Protein AF-A0A8J8YJA2-F1 (afdb_monomer_lite)

Secondary structure (DSSP, 8-state):
-TGGGGGGGS-TTPEE-PPPHHHHTSPPSS-HHHHHHHTEESS---HHHHTTSPTTPPPPPSSPP--

Radius of gyration: 13.32 Å; chains: 1; bounding box: 24×29×36 Å

pLDDT: mean 83.02, std 9.6, range [40.66, 93.31]

Sequence (67 aa):
MLIRMVQEKIPRNTTFLMPSDRLLSRPFLSQVLEFLSRHSITVPLVFNYLIRLPNGTIVPSSHPPLG

Structure (mmCIF, N/CA/C/O backbone):
data_AF-A0A8J8YJA2-F1
#
_entry.id   AF-A0A8J8YJA2-F1
#
loop_
_atom_site.group_PDB
_atom_site.id
_atom_site.type_symbol
_atom_site.label_atom_id
_atom_site.label_alt_id
_atom_site.label_comp_id
_atom_site.label_asym_id
_atom_site.label_entity_id
_atom_site.label_seq_id
_atom_site.pdbx_PDB_ins_code
_atom_site.Cartn_x
_atom_site.Cartn_y
_atom_site.Cartn_z
_atom_site.occupancy
_atom_site.B_iso_or_equiv
_atom_site.auth_seq_id
_atom_site.auth_comp_id
_atom_site.auth_asym_id
_atom_site.auth_atom_id
_atom_site.pdbx_PDB_model_num
ATOM 1 N N . MET A 1 1 ? 2.182 -8.818 11.972 1.00 70.81 1 MET A N 1
ATOM 2 C CA . MET A 1 1 ? 1.025 -8.837 12.903 1.00 70.81 1 MET A CA 1
ATOM 3 C C . MET A 1 1 ? -0.035 -7.770 12.580 1.00 70.81 1 MET A C 1
ATOM 5 O O . MET A 1 1 ? -1.208 -8.057 12.755 1.00 70.81 1 MET A O 1
ATOM 9 N N . LEU A 1 2 ? 0.333 -6.599 12.031 1.00 80.88 2 LEU A N 1
ATOM 10 C CA . LEU A 1 2 ? -0.572 -5.451 11.818 1.00 80.88 2 LEU A CA 1
ATOM 11 C C . LEU A 1 2 ? -1.760 -5.694 10.860 1.00 80.88 2 LEU A C 1
ATOM 13 O O . LEU A 1 2 ? -2.903 -5.433 11.212 1.00 80.88 2 LEU A O 1
ATOM 17 N N . ILE A 1 3 ? -1.501 -6.233 9.663 1.00 84.81 3 ILE A N 1
ATOM 18 C CA . ILE A 1 3 ? -2.522 -6.433 8.612 1.00 84.81 3 ILE A CA 1
ATOM 19 C C . ILE A 1 3 ? -3.665 -7.336 9.100 1.00 84.81 3 ILE A C 1
ATOM 21 O O . ILE A 1 3 ? -4.831 -7.077 8.817 1.00 84.81 3 ILE A O 1
ATOM 25 N N . ARG A 1 4 ? -3.346 -8.365 9.898 1.00 87.06 4 ARG A N 1
ATOM 26 C CA . ARG A 1 4 ? -4.347 -9.301 10.428 1.00 87.06 4 ARG A CA 1
ATOM 27 C C . ARG A 1 4 ? -5.334 -8.650 11.398 1.00 87.06 4 ARG A C 1
ATOM 29 O O . ARG A 1 4 ? -6.435 -9.160 11.544 1.00 87.06 4 ARG A O 1
ATOM 36 N N . MET A 1 5 ? -4.981 -7.525 12.025 1.00 85.88 5 MET A N 1
ATOM 37 C CA . MET A 1 5 ? -5.866 -6.828 12.969 1.00 85.88 5 MET A CA 1
ATOM 38 C C . MET A 1 5 ? -7.081 -6.190 12.284 1.00 85.88 5 MET A C 1
ATOM 40 O O . MET A 1 5 ? -8.071 -5.897 12.948 1.00 85.88 5 MET A O 1
ATOM 44 N N . VAL A 1 6 ? -7.010 -5.943 10.972 1.00 87.12 6 VAL A N 1
ATOM 45 C CA . VAL A 1 6 ? -8.062 -5.246 10.213 1.00 87.12 6 VAL A CA 1
ATOM 46 C C . VAL A 1 6 ? -8.354 -5.910 8.865 1.00 87.12 6 VAL A C 1
ATOM 48 O O . VAL A 1 6 ? -8.881 -5.261 7.968 1.00 87.12 6 VAL A O 1
ATOM 51 N N . GLN A 1 7 ? -8.017 -7.193 8.710 1.00 87.00 7 GLN A N 1
ATOM 52 C CA . GLN A 1 7 ? -8.067 -7.919 7.436 1.00 87.00 7 GLN A CA 1
ATOM 53 C C . GLN A 1 7 ? -9.423 -7.804 6.719 1.00 87.00 7 GLN A C 1
ATOM 55 O O . GLN A 1 7 ? -9.453 -7.533 5.525 1.00 87.00 7 GLN A O 1
ATOM 60 N N . GLU A 1 8 ? -10.531 -7.909 7.456 1.00 89.06 8 GLU A N 1
ATOM 61 C CA . GLU A 1 8 ? -11.899 -7.799 6.918 1.00 89.06 8 GLU A CA 1
ATOM 62 C C . GLU A 1 8 ? -12.237 -6.406 6.358 1.00 89.06 8 GLU A C 1
ATOM 64 O O . GLU A 1 8 ? -13.201 -6.240 5.618 1.00 89.06 8 GLU A O 1
ATOM 69 N N . LYS A 1 9 ? -11.450 -5.385 6.715 1.00 85.94 9 LYS A N 1
ATOM 70 C CA . LYS A 1 9 ? -11.617 -3.996 6.265 1.00 85.94 9 LYS A CA 1
ATOM 71 C C . LYS A 1 9 ? -10.669 -3.631 5.118 1.00 85.94 9 LYS A C 1
ATOM 73 O O . LYS A 1 9 ? -10.706 -2.497 4.647 1.00 85.94 9 LYS A O 1
ATOM 78 N N . ILE A 1 10 ? -9.795 -4.548 4.698 1.00 83.94 10 ILE A N 1
ATOM 79 C CA . ILE A 1 10 ? -8.788 -4.302 3.663 1.00 83.94 10 ILE A CA 1
ATOM 80 C C . ILE A 1 10 ? -9.320 -4.773 2.299 1.00 83.94 10 ILE A C 1
ATOM 82 O O . ILE A 1 10 ? -9.706 -5.936 2.164 1.00 83.94 10 ILE A O 1
ATOM 86 N N . PRO A 1 11 ? -9.296 -3.922 1.256 1.00 85.62 11 PRO A N 1
ATOM 87 C CA . PRO A 1 11 ? -9.607 -4.351 -0.103 1.00 85.62 11 PRO A CA 1
ATOM 88 C C . PRO A 1 11 ? -8.662 -5.460 -0.591 1.00 85.62 11 PRO A C 1
ATOM 90 O O . PRO A 1 11 ? -7.457 -5.432 -0.354 1.00 85.62 11 PRO A O 1
ATOM 93 N N . ARG A 1 12 ? -9.189 -6.437 -1.339 1.00 83.44 12 ARG A N 1
ATOM 94 C CA . ARG A 1 12 ? -8.411 -7.608 -1.791 1.00 83.44 12 ARG A CA 1
ATOM 95 C C . ARG A 1 12 ? -7.200 -7.246 -2.671 1.00 83.44 12 ARG A C 1
ATOM 97 O O . ARG A 1 12 ? -6.196 -7.946 -2.627 1.00 83.44 12 ARG A O 1
ATOM 104 N N . ASN A 1 13 ? -7.275 -6.155 -3.434 1.00 88.38 13 ASN A N 1
ATOM 105 C CA . ASN A 1 13 ? -6.243 -5.744 -4.393 1.00 88.38 13 ASN A CA 1
ATOM 106 C C . ASN A 1 13 ? -5.350 -4.617 -3.853 1.00 88.38 13 ASN A C 1
ATOM 108 O O . ASN A 1 13 ? -4.973 -3.708 -4.588 1.00 88.38 13 ASN A O 1
ATOM 112 N N . THR A 1 14 ? -5.029 -4.659 -2.562 1.00 88.06 14 THR A N 1
ATOM 113 C CA . THR A 1 14 ? -4.202 -3.641 -1.917 1.00 88.06 14 THR A CA 1
ATOM 114 C C . THR A 1 14 ? -2.727 -4.030 -1.900 1.00 88.06 14 THR A C 1
ATOM 116 O O . THR A 1 14 ? -2.358 -5.098 -1.412 1.00 88.06 14 THR A O 1
ATOM 119 N N . THR A 1 15 ? -1.869 -3.118 -2.356 1.00 90.06 15 THR A N 1
ATOM 120 C CA . THR A 1 15 ? -0.427 -3.186 -2.093 1.00 90.06 15 THR A CA 1
ATOM 121 C C . THR A 1 15 ? -0.086 -2.344 -0.871 1.00 90.06 15 THR A C 1
ATOM 123 O O . THR A 1 15 ? -0.441 -1.167 -0.815 1.00 90.06 15 THR A O 1
ATOM 126 N N . PHE A 1 16 ? 0.626 -2.930 0.094 1.00 90.44 16 PHE A N 1
ATOM 127 C CA . PHE A 1 16 ? 1.113 -2.211 1.270 1.00 90.44 16 PHE A CA 1
ATOM 128 C C . PHE A 1 16 ? 2.577 -1.809 1.114 1.00 90.44 16 PHE A C 1
ATOM 130 O O . PHE A 1 16 ? 3.447 -2.656 0.913 1.00 90.44 16 PHE A O 1
ATOM 137 N N . LEU A 1 17 ? 2.849 -0.521 1.296 1.00 89.81 17 LEU A N 1
ATOM 138 C CA . LEU A 1 17 ? 4.193 0.032 1.423 1.00 89.81 17 LEU A CA 1
ATOM 139 C C . LEU A 1 17 ? 4.562 0.098 2.906 1.00 89.81 17 LEU A C 1
ATOM 141 O O . LEU A 1 17 ? 4.497 1.152 3.543 1.00 89.81 17 LEU A O 1
ATOM 145 N N . MET A 1 18 ? 4.889 -1.070 3.460 1.00 89.62 18 MET A N 1
ATOM 146 C CA . MET A 1 18 ? 5.180 -1.216 4.882 1.00 89.62 18 MET A CA 1
ATOM 147 C C . MET A 1 18 ? 6.563 -0.671 5.248 1.00 89.62 18 MET A C 1
ATOM 149 O O . MET A 1 18 ? 7.557 -1.068 4.636 1.00 89.62 18 MET A O 1
ATOM 153 N N . PRO A 1 19 ? 6.657 0.183 6.282 1.00 88.56 19 PRO A N 1
ATOM 154 C CA . PRO A 1 19 ? 7.931 0.492 6.911 1.00 88.56 19 PRO A CA 1
ATOM 155 C C . PRO A 1 19 ? 8.590 -0.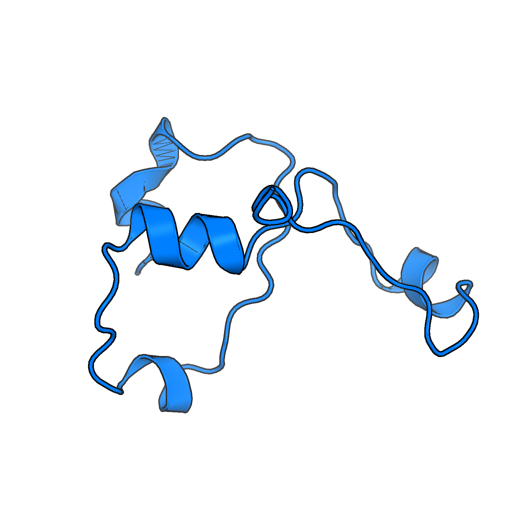776 7.466 1.00 88.56 19 PRO A C 1
ATOM 157 O O . PRO A 1 19 ? 7.919 -1.759 7.776 1.00 88.56 19 P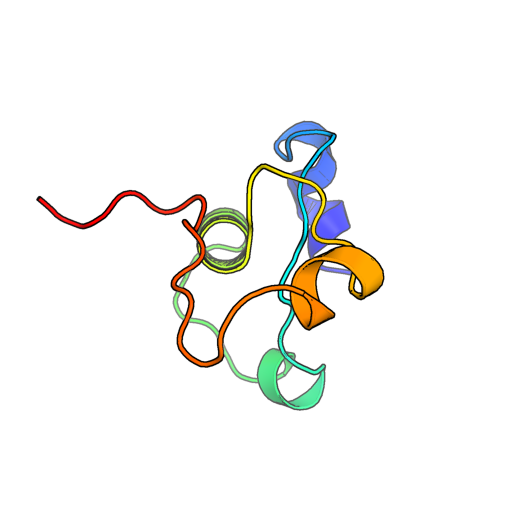RO A O 1
ATOM 160 N N . SER A 1 20 ? 9.909 -0.738 7.638 1.00 89.88 20 SER A N 1
ATOM 161 C CA . SER A 1 20 ? 10.631 -1.834 8.286 1.00 89.88 20 SER A CA 1
ATOM 162 C C . SER A 1 20 ? 10.218 -2.003 9.750 1.00 89.88 20 SER A C 1
ATOM 164 O O . SER A 1 20 ? 9.800 -1.044 10.403 1.00 89.88 20 SER A O 1
ATOM 166 N N . ASP A 1 21 ? 10.433 -3.196 10.305 1.00 87.31 21 ASP A N 1
ATOM 167 C CA . ASP A 1 21 ? 10.100 -3.507 11.703 1.00 87.31 21 ASP A CA 1
ATOM 168 C C . ASP A 1 21 ? 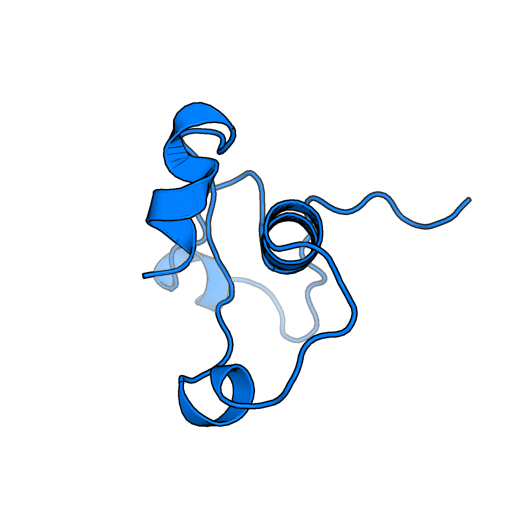10.737 -2.527 12.704 1.00 87.31 21 ASP A C 1
ATOM 170 O O . ASP A 1 21 ? 10.124 -2.159 13.703 1.00 87.31 21 ASP A O 1
ATOM 174 N N . ARG A 1 22 ? 11.938 -2.015 12.398 1.00 89.50 22 ARG A N 1
ATOM 175 C CA . ARG A 1 22 ? 12.628 -0.994 13.207 1.00 89.50 22 ARG A CA 1
ATOM 176 C C . ARG A 1 22 ? 11.879 0.341 13.260 1.00 89.50 22 ARG A C 1
ATOM 178 O O . ARG A 1 22 ? 11.982 1.074 14.239 1.00 89.50 22 ARG A O 1
ATOM 185 N N . LEU A 1 23 ? 11.193 0.713 12.181 1.00 86.50 23 LEU A N 1
ATOM 186 C CA . LEU A 1 23 ? 10.341 1.902 12.165 1.00 86.50 23 LEU A CA 1
ATOM 187 C C . LEU A 1 23 ? 8.993 1.601 12.824 1.00 86.50 23 LEU A C 1
ATOM 189 O O . LEU A 1 23 ? 8.462 2.473 13.505 1.00 86.50 23 LEU A O 1
ATOM 193 N N . LEU A 1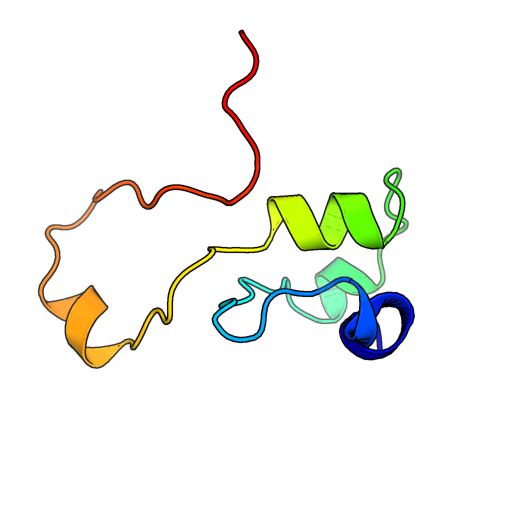 24 ? 8.496 0.366 12.683 1.00 85.81 24 LEU A N 1
ATOM 194 C CA . LEU A 1 24 ? 7.268 -0.118 13.318 1.00 85.81 24 LEU A CA 1
ATOM 195 C C . LEU A 1 24 ? 7.346 -0.255 14.842 1.00 85.81 24 LEU A C 1
ATOM 197 O O . LEU A 1 24 ? 6.320 -0.199 15.511 1.00 85.81 24 LEU A O 1
ATOM 201 N N . SER A 1 25 ? 8.541 -0.400 15.409 1.00 85.00 25 SER A N 1
ATOM 202 C CA . SER A 1 25 ? 8.721 -0.462 16.862 1.00 85.00 25 SER A CA 1
ATOM 203 C C . SER A 1 25 ? 8.569 0.897 17.555 1.00 85.00 25 SER A C 1
ATOM 205 O O . SER A 1 25 ? 8.612 0.967 18.783 1.00 85.00 25 SER A O 1
ATOM 207 N N . ARG A 1 26 ? 8.455 1.992 16.794 1.00 82.38 26 ARG A N 1
ATOM 208 C CA . ARG A 1 26 ? 8.239 3.332 17.346 1.00 82.38 26 ARG A CA 1
ATOM 209 C C . ARG A 1 26 ? 6.748 3.542 17.623 1.00 82.38 26 ARG A C 1
ATOM 211 O O . ARG A 1 26 ? 5.922 3.063 16.851 1.00 82.38 26 ARG A O 1
ATOM 218 N N . PRO A 1 27 ? 6.386 4.271 18.691 1.00 73.25 27 PRO A N 1
ATOM 219 C CA . PRO A 1 27 ? 4.991 4.583 18.958 1.00 73.25 27 PRO A CA 1
ATOM 220 C C . PRO A 1 27 ? 4.412 5.404 17.800 1.00 73.25 27 PRO A C 1
ATOM 222 O O . PRO A 1 27 ? 4.917 6.477 17.468 1.00 73.25 27 PRO A O 1
ATOM 225 N N . PHE A 1 28 ? 3.353 4.885 17.184 1.00 70.94 28 PHE A N 1
ATOM 226 C CA . PHE A 1 28 ? 2.569 5.606 16.188 1.00 70.94 28 PHE A CA 1
ATOM 227 C C . PHE A 1 28 ? 1.431 6.352 16.874 1.00 70.94 28 PHE A C 1
ATOM 229 O O . PHE A 1 28 ? 0.770 5.807 17.754 1.00 70.94 28 PHE A O 1
ATOM 236 N N . LEU A 1 29 ? 1.195 7.595 16.455 1.00 68.50 29 LEU A N 1
ATOM 237 C CA . LEU A 1 29 ? 0.105 8.422 16.980 1.00 68.50 29 LEU A CA 1
ATOM 238 C C . LEU A 1 29 ? -1.258 8.093 16.343 1.00 68.50 29 LEU A C 1
ATOM 240 O O . LEU A 1 29 ? -2.286 8.492 16.879 1.00 68.50 29 LEU A O 1
ATOM 244 N N . SER A 1 30 ? -1.280 7.389 15.206 1.00 74.88 30 SER A N 1
ATOM 245 C CA . SER A 1 30 ? -2.501 7.082 14.452 1.00 74.88 30 SER A CA 1
ATOM 246 C C . SER A 1 30 ? -3.057 5.689 14.755 1.00 74.88 30 SER A C 1
ATOM 248 O O . SER A 1 30 ? -2.324 4.754 15.089 1.00 74.88 30 SER A O 1
ATOM 250 N N . GLN A 1 31 ? -4.375 5.528 14.595 1.00 84.94 31 GLN A N 1
ATOM 251 C CA . GLN A 1 31 ? -5.020 4.217 14.702 1.00 84.94 31 GLN A CA 1
ATOM 252 C C . GLN A 1 31 ? -4.520 3.272 13.597 1.00 84.94 31 GLN A C 1
ATOM 254 O O . GLN A 1 31 ? -4.221 3.699 12.483 1.00 84.94 31 GLN A O 1
ATOM 259 N N . VAL A 1 32 ? -4.493 1.963 13.872 1.00 85.94 32 VAL A N 1
ATOM 260 C CA . VAL A 1 32 ? -3.950 0.936 12.957 1.00 85.94 32 VAL A CA 1
ATOM 261 C C . VAL A 1 32 ? -4.557 1.000 11.550 1.00 85.94 32 VAL A C 1
ATOM 263 O O . VAL A 1 32 ? -3.828 0.894 10.566 1.00 85.94 32 VAL A O 1
ATOM 266 N N . LEU A 1 33 ? -5.875 1.199 11.436 1.00 86.94 33 LEU A N 1
ATOM 267 C CA . LEU A 1 33 ? -6.556 1.287 10.140 1.00 86.94 33 LEU A CA 1
ATOM 268 C C . LEU A 1 33 ? -6.137 2.536 9.352 1.00 86.94 33 LEU A C 1
ATOM 270 O O . LEU A 1 33 ? -5.884 2.454 8.154 1.00 86.94 33 LEU A O 1
ATOM 274 N N . GLU A 1 34 ? -6.031 3.677 10.027 1.00 86.88 34 GLU A N 1
ATOM 275 C CA . GLU A 1 34 ? -5.602 4.939 9.425 1.00 86.88 34 GLU A CA 1
ATOM 276 C C . GLU A 1 34 ? -4.141 4.863 8.966 1.00 86.88 34 GLU A C 1
ATOM 278 O O . GLU A 1 34 ? -3.815 5.250 7.843 1.00 86.88 34 GLU A O 1
ATOM 283 N N . PHE A 1 35 ? -3.270 4.302 9.808 1.00 88.19 35 PHE A N 1
ATOM 284 C CA . PHE A 1 35 ? -1.882 4.020 9.456 1.00 88.19 35 PHE A CA 1
ATOM 285 C C . PHE A 1 35 ? -1.801 3.146 8.197 1.00 88.19 35 PHE A C 1
ATOM 287 O O . PHE A 1 35 ? -1.155 3.520 7.219 1.00 88.19 35 PHE A O 1
ATOM 294 N N . LEU A 1 36 ? -2.513 2.016 8.184 1.00 88.69 36 LEU A N 1
ATOM 295 C CA . LEU A 1 36 ? -2.550 1.111 7.036 1.00 88.69 36 LEU A CA 1
ATOM 296 C C . LEU A 1 36 ? -3.082 1.797 5.776 1.00 88.69 36 LEU A C 1
ATOM 298 O O . LEU A 1 36 ? -2.517 1.596 4.705 1.00 88.69 36 LEU A O 1
ATOM 302 N N . SER A 1 37 ? -4.108 2.643 5.901 1.00 86.75 37 SER A N 1
ATOM 303 C CA . SER A 1 37 ? -4.672 3.399 4.780 1.00 86.75 37 SER A CA 1
ATOM 304 C C . SER A 1 37 ? -3.632 4.307 4.123 1.00 86.75 37 SER A C 1
ATOM 306 O O . SER A 1 37 ? -3.533 4.321 2.897 1.00 86.75 37 SER A O 1
ATOM 308 N N . ARG A 1 38 ? -2.831 5.031 4.915 1.00 86.50 38 ARG A N 1
ATOM 309 C CA . ARG A 1 38 ? -1.775 5.930 4.409 1.00 86.50 38 ARG A CA 1
ATOM 310 C C . ARG A 1 38 ? -0.608 5.178 3.761 1.00 86.50 38 ARG A C 1
ATOM 312 O O . ARG A 1 38 ? 0.059 5.716 2.887 1.00 86.50 38 ARG A O 1
ATOM 319 N N . HIS A 1 39 ? -0.394 3.927 4.159 1.00 89.06 39 HIS A N 1
ATOM 320 C CA . HIS A 1 39 ? 0.631 3.032 3.617 1.00 89.06 39 HIS A CA 1
ATOM 321 C C . HIS A 1 39 ? 0.079 2.041 2.582 1.00 89.06 39 HIS A C 1
ATOM 323 O O . HIS A 1 39 ? 0.693 1.002 2.331 1.00 89.06 39 HIS A O 1
ATOM 329 N N . SER A 1 40 ? -1.079 2.329 1.985 1.00 89.31 40 SER A N 1
ATOM 330 C CA . SER A 1 40 ? -1.739 1.435 1.036 1.00 89.31 40 SER A CA 1
ATOM 331 C C . SER A 1 40 ? -1.959 2.088 -0.321 1.00 89.31 40 SER A C 1
ATOM 333 O O . SER A 1 40 ? -2.189 3.295 -0.424 1.00 89.31 40 SER A O 1
ATOM 335 N N . ILE A 1 41 ? -1.927 1.256 -1.356 1.00 89.31 41 ILE A N 1
ATOM 336 C CA . ILE A 1 41 ? -2.307 1.607 -2.719 1.00 89.31 41 ILE A CA 1
ATOM 337 C C . ILE A 1 41 ? -3.347 0.583 -3.178 1.00 89.31 41 ILE A C 1
ATOM 339 O O . ILE A 1 41 ? -3.145 -0.622 -3.019 1.00 89.31 41 ILE A O 1
ATOM 343 N N . THR A 1 42 ? -4.472 1.048 -3.721 1.00 86.56 42 THR A N 1
ATOM 344 C CA . THR A 1 42 ? -5.653 0.228 -4.069 1.00 86.56 42 THR A CA 1
ATOM 345 C C . THR A 1 42 ? -5.484 -0.640 -5.321 1.00 86.56 42 THR A C 1
ATOM 347 O O . THR A 1 42 ? -6.466 -1.172 -5.840 1.00 86.56 42 THR A O 1
ATOM 350 N N . VAL A 1 43 ? -4.252 -0.798 -5.809 1.00 84.12 43 VAL A N 1
ATOM 351 C CA . VAL A 1 43 ? -3.917 -1.641 -6.958 1.00 84.12 43 VAL A CA 1
ATOM 352 C C . VAL A 1 43 ? -2.659 -2.477 -6.695 1.00 84.12 43 VAL A C 1
ATOM 354 O O . VAL A 1 43 ? -1.802 -2.075 -5.896 1.00 84.12 43 VAL A O 1
ATOM 357 N N . 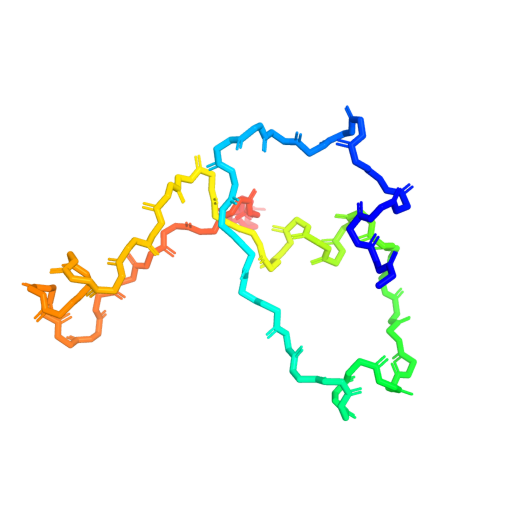PRO A 1 44 ? -2.496 -3.625 -7.381 1.00 85.50 44 PRO A N 1
ATOM 358 C CA . PRO A 1 44 ? -1.257 -4.392 -7.347 1.00 85.50 44 PRO A CA 1
ATOM 359 C C . PRO A 1 44 ? -0.102 -3.595 -7.968 1.00 85.50 44 PRO A C 1
ATOM 361 O O . PRO A 1 44 ? -0.145 -3.236 -9.144 1.00 85.50 44 PRO A O 1
ATOM 364 N N . LEU A 1 45 ? 0.955 -3.356 -7.196 1.00 85.38 45 LEU A N 1
ATOM 365 C CA . LEU A 1 45 ? 2.196 -2.745 -7.670 1.00 85.38 45 LEU A CA 1
ATOM 366 C C . LEU A 1 45 ? 3.275 -3.809 -7.785 1.00 85.38 45 LEU A C 1
ATOM 368 O O . LEU A 1 45 ? 3.967 -4.143 -6.827 1.00 85.38 45 LEU A O 1
ATOM 372 N N . VAL A 1 46 ? 3.403 -4.356 -8.988 1.00 86.94 46 VAL A N 1
ATOM 373 C CA . VAL A 1 46 ? 4.435 -5.343 -9.303 1.00 86.94 46 VAL A CA 1
ATOM 374 C C . VAL A 1 46 ? 5.705 -4.609 -9.724 1.00 86.94 46 VAL A C 1
ATOM 376 O O . VAL A 1 46 ? 5.672 -3.770 -10.626 1.00 86.94 46 VAL A O 1
ATOM 379 N N . PHE A 1 47 ? 6.844 -4.957 -9.121 1.00 84.25 47 PHE A N 1
ATOM 380 C CA . PHE A 1 47 ? 8.142 -4.331 -9.415 1.00 84.25 47 PHE A CA 1
ATOM 381 C C . PHE A 1 47 ? 8.490 -4.309 -10.913 1.00 84.25 47 PHE A C 1
ATOM 383 O O . PHE A 1 47 ? 8.998 -3.311 -11.418 1.00 84.25 47 PHE A O 1
ATOM 390 N N . ASN A 1 48 ? 8.136 -5.367 -11.647 1.00 88.25 48 ASN A N 1
ATOM 391 C CA . ASN A 1 48 ? 8.373 -5.472 -13.092 1.00 88.25 48 ASN A CA 1
ATOM 392 C C . ASN A 1 48 ? 7.615 -4.428 -13.932 1.00 88.25 48 ASN A C 1
ATOM 394 O O . ASN A 1 48 ? 8.001 -4.164 -15.073 1.00 88.25 48 ASN A O 1
ATOM 398 N N . TYR A 1 49 ? 6.536 -3.848 -13.400 1.00 87.12 49 TYR A N 1
ATOM 399 C CA . TYR A 1 49 ? 5.845 -2.720 -14.026 1.00 87.12 49 TYR A CA 1
ATOM 400 C C . TYR A 1 49 ? 6.430 -1.388 -13.563 1.00 87.12 49 TYR A C 1
ATOM 402 O O . TYR A 1 49 ? 6.592 -0.485 -14.379 1.00 87.12 49 TYR A O 1
ATOM 410 N N . LEU A 1 50 ? 6.824 -1.292 -12.291 1.00 85.75 50 LEU A N 1
ATOM 411 C CA . LEU A 1 50 ? 7.432 -0.088 -11.722 1.00 85.75 50 LEU A CA 1
ATOM 412 C C . LEU A 1 50 ? 8.737 0.312 -12.409 1.00 85.75 50 LEU A C 1
ATOM 414 O O . LEU A 1 50 ? 8.948 1.494 -12.648 1.00 85.75 50 LEU A O 1
ATOM 418 N N . ILE A 1 51 ? 9.576 -0.654 -12.790 1.00 88.31 51 ILE A N 1
ATOM 419 C CA . ILE A 1 51 ? 10.845 -0.380 -13.490 1.00 88.31 51 ILE A CA 1
ATOM 420 C C . ILE A 1 51 ? 10.653 0.275 -14.868 1.00 88.31 51 ILE A C 1
ATOM 422 O O . ILE A 1 51 ? 11.588 0.842 -15.424 1.00 88.31 51 ILE A O 1
ATOM 426 N N . ARG A 1 52 ? 9.445 0.190 -15.437 1.00 89.81 52 ARG A N 1
ATOM 427 C CA . ARG A 1 52 ? 9.103 0.813 -16.722 1.00 89.81 52 ARG A CA 1
ATOM 428 C C . ARG A 1 52 ? 8.613 2.250 -16.559 1.00 89.81 52 ARG A C 1
ATOM 430 O O . ARG A 1 52 ? 8.468 2.946 -17.559 1.00 89.81 52 ARG A O 1
ATOM 437 N N . LEU A 1 53 ? 8.312 2.673 -15.331 1.00 88.50 53 LEU A N 1
ATOM 438 C CA . LEU A 1 53 ? 7.861 4.027 -15.051 1.00 88.50 53 LEU A CA 1
ATOM 439 C C . LEU A 1 53 ? 9.064 4.978 -15.018 1.00 88.50 53 LEU A C 1
ATOM 441 O O . LEU A 1 53 ? 10.116 4.613 -14.488 1.00 88.50 53 LEU A O 1
ATOM 445 N N . PRO A 1 54 ? 8.924 6.208 -15.538 1.00 93.31 54 PRO A N 1
ATOM 446 C CA . PRO A 1 54 ? 9.940 7.233 -15.363 1.00 93.31 54 PRO A CA 1
ATOM 447 C C . PRO A 1 54 ? 10.232 7.481 -13.880 1.00 93.31 54 PRO A C 1
ATOM 449 O O . PRO A 1 54 ? 9.326 7.477 -13.037 1.00 93.31 54 PRO A O 1
ATOM 452 N N . ASN A 1 55 ? 11.495 7.764 -13.564 1.00 89.88 55 ASN A N 1
ATOM 453 C CA . ASN A 1 55 ? 11.872 8.219 -12.229 1.00 89.88 55 ASN A CA 1
ATOM 454 C C . ASN A 1 55 ? 11.060 9.468 -11.850 1.00 89.88 55 ASN A C 1
ATOM 456 O O . ASN A 1 55 ? 10.856 10.357 -12.673 1.00 89.88 55 ASN A O 1
ATOM 460 N N . GLY A 1 56 ? 10.598 9.528 -10.599 1.00 87.94 56 GLY A N 1
ATOM 461 C CA . GLY A 1 56 ? 9.748 10.621 -10.114 1.00 87.94 56 GLY A CA 1
ATOM 462 C C . GLY A 1 56 ? 8.254 10.451 -10.403 1.00 87.94 56 GLY A C 1
ATOM 463 O O . GLY A 1 56 ? 7.478 11.345 -10.077 1.00 87.94 56 GLY A O 1
ATOM 464 N N . THR A 1 57 ? 7.825 9.315 -10.968 1.00 88.69 57 THR A N 1
ATOM 465 C CA . THR A 1 57 ? 6.393 9.004 -11.095 1.00 88.69 57 THR A CA 1
ATOM 466 C C . THR A 1 57 ? 5.710 9.023 -9.725 1.00 88.69 57 THR A C 1
ATOM 468 O O . THR A 1 57 ? 6.137 8.339 -8.795 1.00 88.69 57 THR A O 1
ATOM 471 N N . ILE A 1 58 ? 4.622 9.789 -9.617 1.00 86.12 58 ILE A N 1
ATOM 472 C CA . ILE A 1 58 ? 3.786 9.863 -8.416 1.00 86.12 58 ILE A CA 1
ATOM 473 C C . ILE A 1 58 ? 2.712 8.781 -8.515 1.00 86.12 58 ILE A C 1
ATOM 475 O O . ILE A 1 58 ? 1.949 8.744 -9.479 1.00 86.12 58 ILE A O 1
ATOM 479 N N . VAL A 1 59 ? 2.644 7.906 -7.512 1.00 80.06 59 VAL A N 1
ATOM 480 C CA . VAL A 1 59 ? 1.626 6.852 -7.438 1.00 80.06 59 VAL A CA 1
ATOM 481 C C . VAL A 1 59 ? 0.534 7.282 -6.457 1.00 80.06 59 VAL A C 1
ATOM 483 O O . VAL A 1 59 ? 0.864 7.684 -5.338 1.00 80.06 59 VAL A O 1
ATOM 486 N N . PRO A 1 60 ? -0.755 7.213 -6.836 1.00 77.94 60 PRO A N 1
ATOM 487 C CA . PRO A 1 60 ? -1.839 7.582 -5.937 1.00 77.94 60 PRO A CA 1
ATOM 488 C C . PRO A 1 60 ? -1.874 6.645 -4.725 1.00 77.94 60 PRO A C 1
ATOM 490 O O . PRO A 1 60 ? -1.895 5.422 -4.867 1.00 77.94 60 PRO A O 1
ATOM 493 N N . SER A 1 61 ? -1.891 7.230 -3.529 1.00 74.94 61 SER A N 1
ATOM 494 C CA . SER A 1 61 ? -2.143 6.501 -2.283 1.00 74.94 61 SER A CA 1
ATOM 495 C C . SER A 1 61 ? -3.645 6.402 -2.020 1.00 74.94 61 SER A C 1
ATOM 497 O O . SER A 1 61 ? -4.408 7.242 -2.498 1.00 74.94 61 SER A O 1
ATOM 499 N N . SER A 1 62 ? -4.081 5.432 -1.214 1.00 70.62 62 SER A N 1
ATOM 500 C CA . SER A 1 62 ? -5.494 5.322 -0.810 1.00 70.62 62 SER A CA 1
ATOM 501 C C . SER A 1 62 ? -5.969 6.473 0.088 1.00 70.62 62 SER A C 1
ATOM 503 O O . SER A 1 62 ? -7.157 6.555 0.392 1.00 70.62 62 SER A O 1
ATOM 505 N N . HIS A 1 63 ? -5.065 7.332 0.567 1.00 67.75 63 HIS A N 1
ATOM 506 C CA . HIS A 1 63 ? -5.439 8.505 1.342 1.00 67.75 63 HIS A CA 1
ATOM 507 C C . HIS A 1 63 ? -5.801 9.656 0.388 1.00 67.75 63 HIS A C 1
ATOM 509 O O . HIS A 1 63 ? -4.959 10.027 -0.437 1.00 67.75 63 HIS A O 1
ATOM 515 N N . PRO A 1 64 ? -7.026 10.211 0.459 1.00 60.09 64 PRO A N 1
ATOM 516 C CA . PRO A 1 64 ? -7.396 11.344 -0.378 1.00 60.09 64 PRO A CA 1
ATOM 517 C C . PRO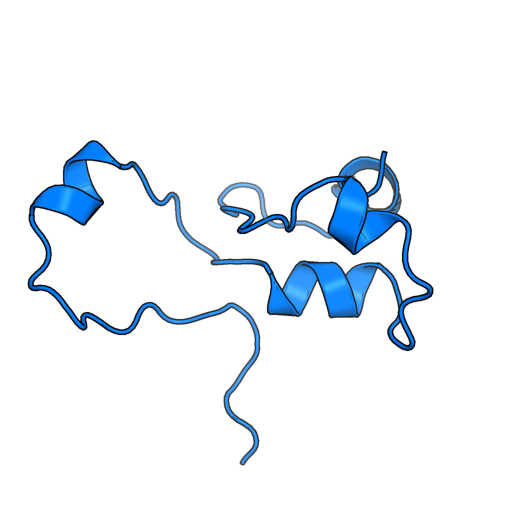 A 1 64 ? -6.484 12.545 -0.071 1.00 60.09 64 PRO A C 1
ATOM 519 O O . PRO A 1 64 ? -6.117 12.743 1.092 1.00 60.09 64 PRO A O 1
ATOM 522 N N . PRO A 1 65 ? -6.094 13.344 -1.083 1.00 55.94 65 PRO A N 1
ATOM 523 C CA . PRO A 1 65 ? -5.416 14.607 -0.828 1.00 55.94 65 PRO A CA 1
ATOM 524 C C . PRO A 1 65 ? -6.338 15.481 0.028 1.00 55.94 65 PRO A C 1
ATOM 526 O O . PRO A 1 65 ? -7.530 15.587 -0.258 1.00 55.94 65 PRO A O 1
ATOM 529 N N . LEU A 1 66 ? -5.792 16.047 1.106 1.00 55.22 66 LEU A N 1
ATOM 530 C CA . LEU A 1 66 ? -6.505 16.998 1.955 1.00 55.22 66 LEU A CA 1
ATOM 531 C C . LEU A 1 66 ? -6.957 18.167 1.066 1.00 55.22 66 LEU A C 1
ATOM 533 O O . LEU A 1 66 ? -6.113 18.865 0.504 1.00 55.22 66 LEU A O 1
ATOM 537 N N . GLY A 1 67 ? -8.271 18.295 0.885 1.00 40.66 67 GLY A N 1
ATOM 538 C CA . GLY A 1 67 ? -8.922 19.471 0.308 1.00 40.66 67 GLY A CA 1
ATOM 539 C C . GLY A 1 67 ? -9.226 20.503 1.377 1.00 40.66 67 GLY A C 1
ATOM 540 O O . GLY A 1 67 ? -9.406 20.090 2.547 1.00 40.66 67 GLY A O 1
#

Foldseek 3Di:
DLCVVCVVVDAPAKDFQDDDVVVVVDDDPDDSVVVRQQRIDNHDDDVVVVVVDDPPDDGDGSDDDDD

Organism: Zea mays (NCBI:txid4577)

InterPro domains:
  IPR053339 FAS1 domain-containing protein [PTHR36069] (1-64)